Protein AF-A0A920IRR3-F1 (afdb_monomer)

Nearest PDB structures (foldseek):
  3aei-assembly1_A  TM=2.776E-01  e=8.041E+00  Thermococcus sp. JCM 11816

pLDDT: mean 88.4, std 10.49, range [48.12, 97.75]

Solvent-accessible surface area (backbone atoms only — not comparable to full-atom values): 5027 Å² total; per-residue (Å²): 143,61,72,65,62,56,51,52,54,50,52,54,50,50,54,52,54,50,50,53,52,30,36,46,39,27,60,45,48,54,58,48,42,36,68,76,63,76,47,74,96,71,90,73,78,77,65,50,74,48,80,57,93,97,36,84,50,70,48,53,85,35,44,71,58,90,84,65,65,60,94,83,77,59,83,62,49,96,88,76

Mean predicted aligned error: 6.33 Å

Secondary structure (DSSP, 8-state):
--HHHHHHHHHHHHHHHHHHHHHHIIIIIHHHHHHHHS----PPPPPEEEEETTEEEEE-SSTTSPP---SSSPPP-TT-

Radius of gyration: 17.59 Å; Cα contacts (8 Å, |Δi|>4): 57; chains: 1; bounding box: 53×24×38 Å

Structure (mmCIF, N/CA/C/O backbone):
data_AF-A0A920IRR3-F1
#
_entry.id   AF-A0A920IRR3-F1
#
loop_
_atom_site.group_PDB
_atom_site.id
_atom_site.type_symbol
_atom_site.label_atom_id
_atom_site.label_alt_id
_atom_site.label_comp_id
_atom_site.label_asym_id
_atom_site.label_entity_id
_atom_site.label_seq_id
_atom_site.pdbx_PDB_ins_code
_atom_site.Cartn_x
_atom_site.Cartn_y
_atom_site.Cartn_z
_atom_site.occupancy
_atom_site.B_iso_or_equiv
_atom_site.auth_seq_id
_atom_site.auth_comp_id
_atom_site.auth_asym_id
_atom_site.auth_atom_id
_atom_site.pdbx_PDB_model_num
ATOM 1 N N . MET A 1 1 ? -35.317 1.080 17.062 1.00 48.12 1 MET A N 1
ATOM 2 C CA . MET A 1 1 ? -35.046 1.687 15.744 1.00 48.12 1 MET A CA 1
ATOM 3 C C . MET A 1 1 ? -33.535 1.867 15.647 1.00 48.12 1 MET A C 1
ATOM 5 O O . MET A 1 1 ? -33.086 2.981 15.497 1.00 48.12 1 MET A O 1
ATOM 9 N N . ASP A 1 2 ? -32.747 0.789 15.811 1.00 57.22 2 ASP A N 1
ATOM 10 C C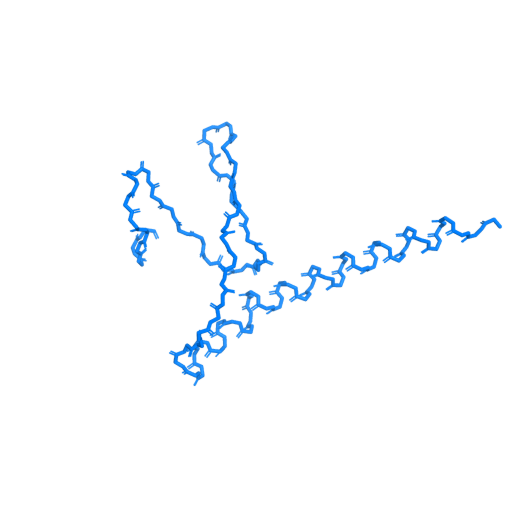A . ASP A 1 2 ? -31.341 0.927 16.265 1.00 57.22 2 ASP A CA 1
ATOM 11 C C . ASP A 1 2 ? -30.360 -0.094 15.649 1.00 57.22 2 ASP A C 1
ATOM 13 O O . ASP A 1 2 ? -29.159 -0.006 15.861 1.00 57.22 2 ASP A O 1
ATOM 17 N N . SER A 1 3 ? -30.822 -1.066 14.852 1.00 61.75 3 SER A N 1
ATOM 18 C CA . SER A 1 3 ? -29.953 -2.148 14.350 1.00 61.75 3 SER A CA 1
ATOM 19 C C . SER A 1 3 ? -29.120 -1.775 13.118 1.00 61.75 3 SER A C 1
ATOM 21 O O . SER A 1 3 ? -28.057 -2.353 12.895 1.00 61.75 3 SER A O 1
ATOM 23 N N . VAL A 1 4 ? -29.600 -0.830 12.304 1.00 63.69 4 VAL A N 1
ATOM 24 C CA . VAL A 1 4 ? -28.931 -0.401 11.062 1.00 63.69 4 VAL A CA 1
ATOM 25 C C . VAL A 1 4 ? -27.866 0.666 11.341 1.00 63.69 4 VAL A C 1
ATOM 27 O O . VAL A 1 4 ? -26.795 0.616 10.747 1.00 63.69 4 VAL A O 1
ATOM 30 N N . GLN A 1 5 ? -28.124 1.582 12.281 1.00 71.19 5 GLN A N 1
ATOM 31 C CA . GLN A 1 5 ? -27.183 2.638 12.676 1.00 71.19 5 GLN A CA 1
ATOM 32 C C . GLN A 1 5 ? -25.913 2.044 13.308 1.00 71.19 5 GLN A C 1
ATOM 34 O O . GLN A 1 5 ? -24.804 2.326 12.863 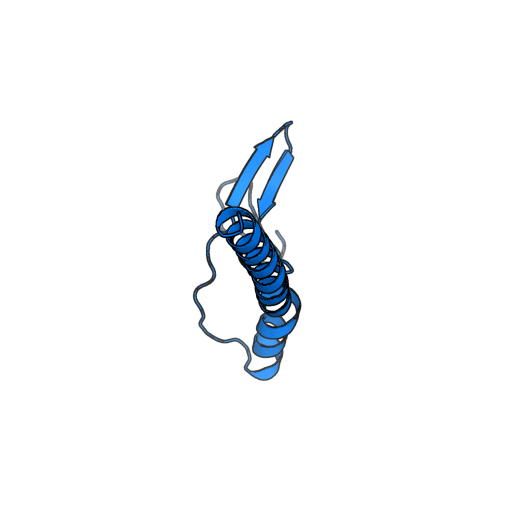1.00 71.19 5 GLN A O 1
ATOM 39 N N . ASP A 1 6 ? -26.095 1.132 14.264 1.00 76.12 6 ASP A N 1
ATOM 40 C CA . ASP A 1 6 ? -25.022 0.409 14.953 1.00 76.12 6 ASP A CA 1
ATOM 41 C C . ASP A 1 6 ? -24.164 -0.416 13.967 1.00 76.12 6 ASP A C 1
ATOM 43 O O . ASP A 1 6 ? -22.936 -0.463 14.060 1.00 76.12 6 ASP A O 1
ATOM 47 N N . LYS A 1 7 ? -24.797 -1.018 12.949 1.00 80.88 7 LYS A N 1
ATOM 48 C CA . LYS A 1 7 ? -24.082 -1.752 11.897 1.00 80.88 7 LYS A CA 1
ATOM 49 C C . LYS A 1 7 ? -23.165 -0.837 11.076 1.00 80.88 7 LYS A C 1
ATOM 51 O O . LYS A 1 7 ? -22.013 -1.198 10.850 1.00 80.88 7 LYS A O 1
ATOM 56 N N . ASN A 1 8 ? -23.651 0.334 10.668 1.00 88.31 8 ASN A N 1
ATOM 57 C CA . ASN A 1 8 ? -22.868 1.279 9.870 1.00 88.31 8 ASN A CA 1
ATOM 58 C C . ASN A 1 8 ? -21.679 1.842 10.666 1.00 88.31 8 ASN A C 1
ATOM 60 O O . ASN A 1 8 ? -20.572 1.938 10.144 1.00 88.31 8 ASN A O 1
ATOM 64 N N . GLU A 1 9 ? -21.882 2.174 11.944 1.00 91.12 9 GLU A N 1
ATOM 65 C CA . GLU A 1 9 ? -20.809 2.658 12.824 1.00 91.12 9 GLU A CA 1
ATOM 66 C C . GLU A 1 9 ? -19.725 1.596 13.050 1.00 91.12 9 GLU A C 1
ATOM 68 O O . GLU A 1 9 ? -18.529 1.911 13.028 1.00 91.12 9 GLU A O 1
ATOM 73 N N . ARG A 1 10 ? -20.119 0.323 13.192 1.00 90.06 10 ARG A N 1
ATOM 74 C CA . ARG A 1 10 ? -19.174 -0.801 13.241 1.00 90.06 10 ARG A CA 1
ATOM 75 C C . ARG A 1 10 ? -18.355 -0.928 11.963 1.00 90.06 10 ARG A C 1
ATOM 77 O O . ARG A 1 10 ? -17.140 -1.071 12.059 1.00 90.06 10 ARG A O 1
ATOM 84 N N . GLU A 1 11 ? -18.985 -0.867 10.792 1.00 94.19 11 GLU A N 1
ATOM 85 C CA . GLU A 1 11 ? -18.285 -0.962 9.502 1.00 94.19 11 GLU A CA 1
ATOM 86 C C . GLU A 1 11 ? -17.273 0.182 9.327 1.00 94.19 11 GLU A C 1
ATOM 88 O O . GLU A 1 11 ? -16.104 -0.076 9.042 1.00 94.19 11 GLU A O 1
ATOM 93 N N . ILE A 1 12 ? -17.670 1.424 9.628 1.00 94.88 12 ILE A N 1
ATOM 94 C CA . ILE A 1 12 ? -16.776 2.595 9.582 1.00 94.88 12 ILE A CA 1
ATOM 95 C C . ILE A 1 12 ? -15.582 2.422 10.531 1.00 94.88 12 ILE A C 1
ATOM 97 O O . ILE A 1 12 ? -14.438 2.697 10.161 1.00 94.88 12 ILE A O 1
ATOM 101 N N . THR A 1 13 ? -15.834 1.961 11.758 1.00 95.69 13 THR A N 1
ATOM 102 C CA . THR A 1 13 ? -14.780 1.763 12.763 1.00 95.69 13 THR A CA 1
ATOM 103 C C . THR A 1 13 ? -13.807 0.668 12.332 1.00 95.69 13 THR A C 1
ATOM 105 O O . THR A 1 13 ? -12.593 0.845 12.439 1.00 95.69 13 THR A O 1
ATOM 108 N N . LEU A 1 14 ? -14.319 -0.446 11.802 1.00 96.31 14 LEU A N 1
ATOM 109 C CA . LEU A 1 14 ? -13.497 -1.544 11.297 1.00 96.31 14 LEU A CA 1
ATOM 110 C C . LEU A 1 14 ? -12.609 -1.091 10.140 1.00 96.31 14 LEU A C 1
ATOM 112 O O . LEU A 1 14 ? -11.409 -1.359 10.160 1.00 96.31 14 LEU A O 1
ATOM 116 N N . ASP A 1 15 ? -13.161 -0.362 9.174 1.00 96.50 15 ASP A N 1
ATOM 117 C CA . ASP A 1 15 ? -12.397 0.145 8.034 1.00 96.50 15 ASP A CA 1
ATOM 118 C C . ASP A 1 15 ? -11.301 1.125 8.462 1.00 96.50 15 ASP A C 1
ATOM 120 O O . ASP A 1 15 ? -10.186 1.107 7.924 1.00 96.50 15 ASP A O 1
ATOM 124 N N . TYR A 1 16 ? -11.592 1.977 9.445 1.0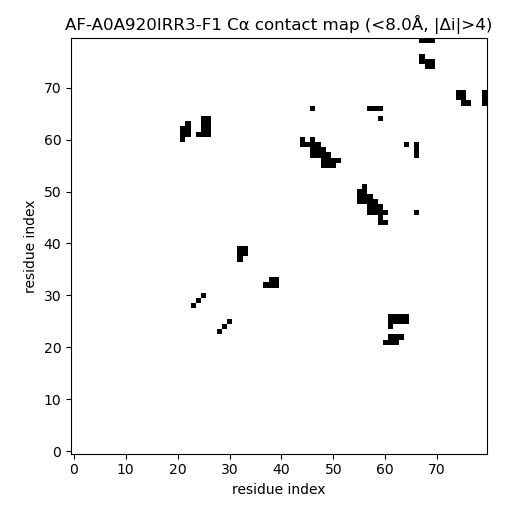0 96.94 16 TYR A N 1
ATOM 125 C CA . TYR A 1 16 ? -10.634 2.933 9.987 1.00 96.94 16 TYR A CA 1
ATOM 126 C C . TYR A 1 16 ? -9.477 2.239 10.717 1.00 96.94 16 TYR A C 1
ATOM 128 O O . TYR A 1 16 ? -8.304 2.502 10.424 1.00 96.94 16 TYR A O 1
ATOM 136 N N . GLU A 1 17 ? -9.783 1.306 11.616 1.00 97.75 17 GLU A N 1
ATOM 137 C CA . GLU A 1 17 ? -8.766 0.564 12.364 1.00 97.75 17 GLU A CA 1
ATOM 138 C C . GLU A 1 17 ? -7.966 -0.379 11.452 1.00 97.75 17 GLU A C 1
ATOM 140 O O . GLU A 1 17 ? -6.739 -0.467 11.556 1.00 97.75 17 GLU A O 1
ATOM 145 N N . TRP A 1 18 ? -8.615 -0.995 10.461 1.00 96.50 18 TRP A N 1
ATOM 146 C CA . TRP A 1 18 ? -7.936 -1.794 9.444 1.00 96.50 18 TRP A CA 1
ATOM 147 C C . TRP A 1 18 ? -6.987 -0.959 8.578 1.00 96.50 18 TRP A C 1
ATOM 149 O O . T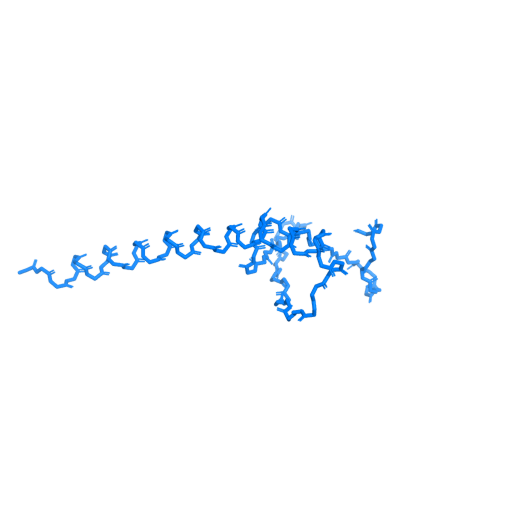RP A 1 18 ? -5.883 -1.399 8.239 1.00 96.50 18 TRP A O 1
ATOM 159 N N . ASN A 1 19 ? -7.365 0.277 8.239 1.00 96.06 19 ASN A N 1
ATOM 160 C CA . ASN A 1 19 ? -6.469 1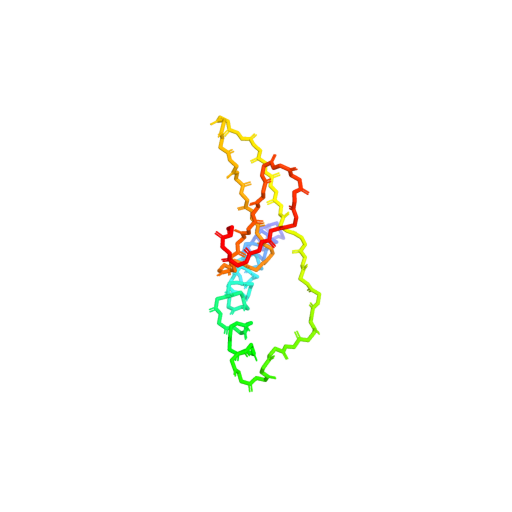.200 7.547 1.00 96.06 19 ASN A CA 1
ATOM 161 C C . ASN A 1 19 ? -5.238 1.546 8.387 1.00 96.06 19 ASN A C 1
ATOM 163 O O . ASN A 1 19 ? -4.120 1.477 7.867 1.00 96.06 19 ASN A O 1
ATOM 167 N N . LYS A 1 20 ? -5.404 1.868 9.674 1.00 97.06 20 LYS A N 1
ATOM 168 C CA . LYS A 1 20 ? -4.267 2.120 10.575 1.00 97.06 20 LYS A CA 1
ATOM 169 C C . LYS A 1 20 ? -3.339 0.917 10.675 1.00 97.06 20 LYS A C 1
ATOM 171 O O . LYS A 1 20 ? -2.118 1.073 10.588 1.00 97.06 20 LYS A O 1
ATOM 176 N N . PHE A 1 21 ? -3.912 -0.272 10.835 1.00 96.56 21 PHE A N 1
ATOM 177 C CA . PHE A 1 21 ? -3.161 -1.515 10.950 1.00 96.56 21 PHE A CA 1
ATOM 178 C C . PHE A 1 21 ? -2.293 -1.760 9.710 1.00 96.56 21 PHE A C 1
ATOM 180 O O . PHE A 1 21 ? -1.072 -1.887 9.822 1.00 96.56 21 PHE A O 1
ATOM 187 N N . ARG A 1 22 ? -2.889 -1.719 8.511 1.00 95.56 22 ARG A N 1
ATOM 188 C CA . ARG A 1 22 ? -2.156 -1.931 7.251 1.00 95.56 22 ARG A CA 1
ATOM 189 C C . ARG A 1 22 ? -1.072 -0.880 7.003 1.00 95.56 22 ARG A C 1
ATOM 191 O O . ARG A 1 22 ? 0.019 -1.235 6.562 1.00 95.56 22 ARG A O 1
ATOM 198 N N . ASN A 1 23 ? -1.336 0.390 7.327 1.00 96.06 23 ASN A N 1
ATOM 199 C CA . ASN A 1 23 ? -0.330 1.457 7.240 1.00 96.06 23 ASN A CA 1
ATOM 200 C C . ASN A 1 23 ? 0.836 1.223 8.208 1.00 96.06 23 ASN A C 1
ATOM 202 O O . ASN A 1 23 ? 1.990 1.422 7.840 1.00 96.06 23 ASN A O 1
ATOM 206 N N . THR A 1 24 ? 0.552 0.768 9.430 1.00 96.94 24 THR A N 1
ATOM 207 C CA . THR A 1 24 ? 1.591 0.467 10.426 1.00 96.94 24 THR A CA 1
ATOM 208 C C . THR A 1 24 ? 2.503 -0.658 9.944 1.00 96.94 24 THR A C 1
ATOM 210 O O . THR A 1 24 ? 3.725 -0.557 10.074 1.00 96.94 24 THR A O 1
ATOM 213 N N . ILE A 1 25 ? 1.930 -1.698 9.330 1.00 94.25 25 ILE A N 1
ATOM 214 C CA . ILE A 1 25 ? 2.714 -2.793 8.755 1.00 94.25 25 ILE A CA 1
ATOM 215 C C . ILE A 1 25 ? 3.632 -2.286 7.640 1.00 94.25 25 ILE A C 1
ATOM 217 O O . ILE A 1 25 ? 4.845 -2.487 7.715 1.00 94.25 25 ILE A O 1
ATOM 221 N N . GLY A 1 26 ? 3.069 -1.607 6.636 1.00 93.56 26 GLY A N 1
ATOM 222 C CA . GLY A 1 26 ? 3.818 -1.181 5.451 1.00 93.56 26 GLY A CA 1
ATOM 223 C C . GLY A 1 26 ? 4.874 -0.115 5.735 1.00 93.56 26 GLY A C 1
ATOM 224 O O . GLY A 1 26 ? 5.976 -0.189 5.202 1.00 93.56 26 GLY A O 1
ATOM 225 N N . GLN A 1 27 ? 4.577 0.851 6.608 1.00 94.94 27 GLN A N 1
ATOM 226 C CA . GLN A 1 27 ? 5.477 1.979 6.868 1.00 94.94 27 GLN A CA 1
ATOM 227 C C . GLN A 1 27 ? 6.512 1.712 7.965 1.00 94.94 27 GLN A C 1
ATOM 229 O O . GLN A 1 27 ? 7.532 2.398 8.003 1.00 94.94 27 GLN A O 1
ATOM 234 N N . ARG A 1 28 ? 6.253 0.783 8.898 1.00 94.88 28 ARG A N 1
ATOM 235 C CA . ARG A 1 28 ? 7.113 0.590 10.082 1.00 94.88 28 ARG A CA 1
ATOM 236 C C . ARG A 1 28 ? 7.571 -0.843 10.277 1.00 94.88 28 ARG A C 1
ATOM 238 O O . ARG A 1 28 ? 8.768 -1.066 10.411 1.00 94.88 28 ARG A O 1
ATOM 245 N N . VAL A 1 29 ? 6.645 -1.801 10.311 1.00 93.31 29 VAL A N 1
ATOM 246 C CA . VAL A 1 29 ? 6.974 -3.181 10.709 1.00 93.31 29 VAL A CA 1
ATOM 247 C C . VAL A 1 29 ? 7.836 -3.873 9.658 1.00 93.31 29 VAL A C 1
ATOM 249 O O . VAL A 1 29 ? 8.886 -4.401 10.006 1.00 93.31 29 VAL A O 1
ATOM 252 N N . LEU A 1 30 ? 7.444 -3.839 8.380 1.00 91.31 30 LEU A N 1
ATOM 253 C CA . LEU A 1 30 ? 8.216 -4.499 7.321 1.00 91.31 30 LEU A CA 1
ATOM 254 C C . LEU A 1 30 ? 9.620 -3.883 7.148 1.00 91.31 30 LEU A C 1
ATOM 256 O O . LEU A 1 30 ? 10.584 -4.647 7.167 1.00 91.31 30 LEU A O 1
ATOM 260 N N . PRO A 1 31 ? 9.792 -2.542 7.091 1.00 90.50 31 PRO A N 1
ATOM 261 C CA . PRO A 1 31 ? 11.128 -1.938 7.058 1.00 90.50 31 PRO A CA 1
ATOM 262 C C . PRO A 1 31 ? 11.979 -2.250 8.297 1.00 90.50 31 PRO A C 1
ATOM 264 O O . PRO A 1 31 ? 13.188 -2.441 8.189 1.00 90.50 31 PRO A O 1
ATOM 267 N N . MET A 1 32 ? 11.362 -2.309 9.483 1.00 91.88 32 MET A N 1
ATOM 268 C CA . MET A 1 32 ? 12.055 -2.679 10.719 1.00 91.88 32 MET A CA 1
ATOM 269 C C . MET A 1 32 ? 12.547 -4.128 10.667 1.00 91.88 32 MET A C 1
ATOM 271 O O . MET A 1 32 ? 13.696 -4.389 11.009 1.00 91.88 32 MET A O 1
ATOM 275 N N . ILE A 1 33 ? 11.692 -5.060 10.243 1.00 90.56 33 ILE A N 1
ATOM 276 C CA . ILE A 1 33 ? 12.039 -6.478 10.109 1.00 90.56 33 ILE A CA 1
ATOM 277 C C . ILE A 1 33 ? 13.195 -6.660 9.127 1.00 90.56 33 ILE A C 1
ATOM 279 O O . ILE A 1 33 ? 14.138 -7.386 9.432 1.00 90.56 33 ILE A O 1
ATOM 283 N N . GLU A 1 34 ? 13.129 -5.983 7.980 1.00 87.94 34 GLU A N 1
ATOM 284 C CA . GLU A 1 34 ? 14.189 -6.004 6.972 1.00 87.94 34 GLU A CA 1
ATOM 285 C C . GLU A 1 34 ? 15.535 -5.585 7.579 1.00 87.94 34 GLU A C 1
ATOM 287 O O . GLU A 1 34 ? 16.545 -6.258 7.390 1.00 87.94 34 GLU A O 1
ATOM 292 N N . ASN A 1 35 ? 15.532 -4.518 8.384 1.00 88.88 35 ASN A N 1
ATOM 293 C CA . ASN A 1 35 ? 16.727 -3.990 9.039 1.00 88.88 35 ASN A CA 1
ATOM 294 C C . ASN A 1 35 ? 17.269 -4.923 10.141 1.00 88.88 35 ASN A C 1
ATOM 296 O O . ASN A 1 35 ? 18.464 -5.198 10.183 1.00 88.88 35 ASN A O 1
ATOM 300 N N . ILE A 1 36 ? 16.401 -5.434 11.022 1.00 90.19 36 ILE A N 1
ATOM 301 C CA . ILE A 1 36 ? 16.819 -6.212 12.202 1.00 90.19 36 ILE A CA 1
ATOM 302 C C . ILE A 1 36 ? 17.214 -7.646 11.839 1.00 90.19 36 ILE A C 1
ATOM 304 O O . ILE A 1 36 ? 18.189 -8.169 12.375 1.00 90.19 36 ILE A O 1
ATOM 308 N N . TYR A 1 37 ? 16.448 -8.296 10.963 1.00 84.75 37 TYR A N 1
ATOM 309 C CA . TYR A 1 37 ? 16.603 -9.723 10.672 1.00 84.75 37 TYR A CA 1
ATOM 310 C C . TYR A 1 37 ? 17.322 -9.995 9.344 1.00 84.75 37 TYR A C 1
ATOM 312 O O . TYR A 1 37 ? 17.521 -11.156 8.997 1.00 84.75 37 TYR A O 1
ATOM 320 N N . GLY A 1 38 ? 17.736 -8.950 8.612 1.00 81.19 38 GLY A N 1
ATOM 321 C CA . GLY A 1 38 ? 18.324 -9.086 7.273 1.00 81.19 38 GLY A CA 1
ATOM 322 C C . GLY A 1 38 ? 17.309 -9.546 6.223 1.00 81.19 38 GLY A C 1
ATOM 323 O O . GLY A 1 38 ? 17.692 -10.134 5.213 1.00 81.19 38 GLY A O 1
ATOM 324 N N . GLY A 1 39 ? 16.025 -9.307 6.501 1.00 73.00 39 GLY A N 1
ATOM 325 C CA . GLY A 1 39 ? 14.889 -9.780 5.723 1.00 73.00 39 GLY A CA 1
ATOM 326 C C . GLY A 1 39 ? 14.209 -11.010 6.320 1.00 73.00 39 GLY A C 1
ATOM 327 O O . GLY A 1 39 ? 14.828 -11.898 6.901 1.00 73.00 39 GLY A O 1
ATOM 328 N N . LEU A 1 40 ? 12.888 -11.062 6.166 1.00 79.44 40 LEU A N 1
ATOM 329 C CA . LEU A 1 40 ? 12.092 -12.267 6.386 1.00 79.44 40 LEU A CA 1
ATOM 330 C C . LEU A 1 40 ? 11.500 -12.701 5.049 1.00 79.44 40 LEU A C 1
ATOM 332 O O . LEU A 1 40 ? 11.111 -11.872 4.233 1.00 79.44 40 LEU A O 1
ATOM 336 N N . SER A 1 41 ? 11.388 -14.011 4.838 1.00 83.06 41 SER A N 1
ATOM 337 C CA . SER A 1 41 ? 10.592 -14.530 3.727 1.00 83.06 41 SER A CA 1
ATOM 338 C C . SER A 1 41 ? 9.113 -14.404 4.085 1.00 83.06 41 SER A C 1
ATOM 340 O O . SER A 1 41 ? 8.605 -15.162 4.909 1.00 83.06 41 SER A O 1
ATOM 342 N N . TYR A 1 42 ? 8.432 -13.434 3.485 1.00 84.19 42 TYR A N 1
ATOM 343 C CA . TYR A 1 42 ? 6.986 -13.264 3.583 1.00 84.19 42 TYR A CA 1
ATOM 344 C C . TYR A 1 42 ? 6.390 -13.070 2.192 1.00 84.19 42 TYR A C 1
ATOM 346 O O . TYR A 1 42 ? 7.036 -12.530 1.294 1.00 84.19 42 TYR A O 1
ATOM 354 N N . ASP A 1 43 ? 5.153 -13.528 2.016 1.00 86.69 43 ASP A N 1
ATOM 355 C CA . ASP A 1 43 ? 4.421 -13.308 0.776 1.00 86.69 43 ASP A CA 1
ATOM 356 C C . ASP A 1 43 ? 3.880 -11.876 0.755 1.00 86.69 43 ASP A C 1
ATOM 358 O O . ASP A 1 43 ? 3.144 -11.458 1.656 1.00 86.69 43 ASP A O 1
ATOM 362 N N . LEU A 1 44 ? 4.280 -11.112 -0.260 1.00 87.94 44 LEU A N 1
ATOM 363 C CA . LEU A 1 44 ? 3.794 -9.760 -0.473 1.00 87.94 44 LEU A CA 1
ATOM 364 C C . LEU A 1 44 ? 2.774 -9.785 -1.617 1.00 87.94 44 LEU A C 1
ATOM 366 O O . LEU A 1 44 ? 3.125 -10.167 -2.738 1.00 87.94 44 LEU A O 1
ATOM 370 N N . PRO A 1 45 ? 1.523 -9.350 -1.382 1.00 89.56 45 PRO A N 1
ATOM 371 C CA . PRO A 1 45 ? 0.523 -9.330 -2.432 1.00 89.56 45 PRO A CA 1
ATOM 372 C C . PRO A 1 45 ? 0.972 -8.406 -3.563 1.00 89.56 45 PRO A C 1
ATOM 374 O O . PRO A 1 45 ? 1.532 -7.330 -3.335 1.00 89.56 45 PRO A O 1
ATOM 377 N N . LYS A 1 46 ? 0.690 -8.828 -4.796 1.00 90.38 46 LYS A N 1
ATOM 378 C CA . LYS A 1 46 ? 0.985 -8.029 -5.986 1.00 90.38 46 LYS A CA 1
ATOM 379 C C . LYS A 1 46 ? 0.275 -6.670 -5.894 1.00 90.38 46 LYS A C 1
ATOM 381 O O . LYS A 1 46 ? -0.879 -6.628 -5.457 1.00 90.38 46 LYS A O 1
ATOM 386 N N . PRO A 1 47 ? 0.926 -5.572 -6.317 1.00 93.75 47 PRO A N 1
ATOM 387 C CA . PRO A 1 47 ? 0.275 -4.273 -6.364 1.00 93.75 47 PRO A CA 1
ATOM 388 C C . PRO A 1 47 ? -0.892 -4.294 -7.358 1.00 93.75 47 PRO A C 1
ATOM 390 O O . PRO A 1 47 ? -0.815 -4.926 -8.415 1.00 93.75 47 PRO A O 1
ATOM 393 N N . GLY A 1 48 ? -1.968 -3.590 -7.018 1.00 94.25 48 GLY A N 1
ATOM 394 C CA . GLY A 1 48 ? -3.033 -3.276 -7.962 1.00 94.25 48 GLY A CA 1
ATOM 395 C C . GLY A 1 48 ? -2.641 -2.065 -8.801 1.00 94.25 48 GLY A C 1
ATOM 396 O O . GLY A 1 48 ? -1.875 -1.212 -8.351 1.00 94.25 48 GLY A O 1
ATOM 397 N N . GLY A 1 49 ? -3.165 -1.973 -10.022 1.00 94.62 49 GLY A N 1
ATOM 398 C CA . GLY A 1 49 ? -2.868 -0.862 -10.918 1.00 94.62 49 GLY A CA 1
ATOM 399 C C . GLY A 1 49 ? -3.979 -0.620 -11.931 1.00 94.62 49 GLY A C 1
ATOM 400 O O . GLY A 1 49 ? -4.517 -1.573 -12.489 1.00 94.62 49 GLY A O 1
ATOM 401 N N . ILE A 1 50 ? -4.308 0.648 -12.177 1.00 96.31 50 ILE A N 1
ATOM 402 C CA . ILE A 1 50 ? -5.181 1.077 -13.277 1.00 96.31 50 ILE A CA 1
ATOM 403 C C . ILE A 1 50 ? -4.520 2.221 -14.047 1.00 96.31 50 ILE A C 1
ATOM 405 O O . ILE A 1 50 ? -3.883 3.088 -13.450 1.00 96.31 50 ILE A O 1
ATOM 409 N N . ILE A 1 51 ? -4.688 2.247 -15.369 1.00 96.12 51 ILE A N 1
ATOM 410 C CA . ILE A 1 51 ? -4.274 3.383 -16.200 1.00 96.12 51 ILE A CA 1
ATOM 411 C C . ILE A 1 51 ? -5.483 4.297 -16.388 1.00 96.12 51 ILE A C 1
ATOM 413 O O . ILE A 1 51 ? -6.546 3.851 -16.819 1.00 96.12 51 ILE A O 1
ATOM 417 N N . LYS A 1 52 ? -5.323 5.579 -16.065 1.00 97.44 52 LYS A N 1
ATOM 418 C CA . LYS A 1 52 ? -6.336 6.613 -16.292 1.00 97.44 52 LYS A CA 1
ATOM 419 C C . LYS A 1 52 ? -5.639 7.888 -16.743 1.00 97.44 52 LYS A C 1
ATOM 421 O O . LYS A 1 52 ? -4.719 8.336 -16.069 1.00 97.44 52 LYS A O 1
ATOM 426 N N . ASN A 1 53 ? -6.099 8.482 -17.845 1.00 96.06 53 ASN A N 1
ATOM 427 C CA . ASN A 1 53 ? -5.544 9.728 -18.392 1.00 96.06 53 ASN A CA 1
ATOM 428 C C . ASN A 1 53 ? -4.009 9.662 -18.550 1.00 96.06 53 ASN A C 1
ATOM 430 O O . ASN A 1 53 ? -3.290 10.477 -17.975 1.00 96.06 53 ASN A O 1
ATOM 434 N N . ASP A 1 54 ? -3.514 8.626 -19.235 1.00 94.81 54 ASP A N 1
ATOM 435 C CA . ASP A 1 54 ? -2.080 8.374 -19.471 1.00 94.81 54 ASP A CA 1
ATOM 436 C C . ASP A 1 54 ? -1.208 8.274 -18.207 1.00 94.81 54 ASP A C 1
ATOM 438 O O . ASP A 1 54 ? 0.015 8.374 -18.267 1.00 94.81 54 ASP A O 1
ATOM 442 N N . SER A 1 55 ? -1.828 8.042 -17.046 1.00 94.75 55 SER A N 1
ATOM 443 C CA . SER A 1 55 ? -1.146 7.914 -15.759 1.00 94.75 55 SER A CA 1
ATOM 444 C C . SER A 1 55 ? -1.461 6.571 -15.103 1.00 94.75 55 SER A C 1
ATOM 446 O O . SER A 1 55 ? -2.618 6.141 -15.060 1.00 94.75 55 SER A O 1
ATOM 448 N N . LEU A 1 56 ? -0.428 5.911 -14.571 1.00 94.12 56 LEU A N 1
ATOM 449 C CA . LEU A 1 56 ? -0.564 4.686 -13.784 1.00 94.12 56 LEU A CA 1
ATOM 450 C C . LEU A 1 56 ? -0.907 5.035 -12.331 1.00 94.12 56 LEU A C 1
ATOM 452 O O . LEU A 1 56 ? -0.106 5.636 -11.618 1.00 94.12 56 LEU A O 1
ATOM 456 N N . TYR A 1 57 ? -2.079 4.602 -11.879 1.00 95.19 57 TYR A N 1
ATOM 457 C CA . TYR A 1 57 ? -2.486 4.638 -10.479 1.00 95.19 57 TYR A CA 1
ATOM 458 C C . TYR A 1 57 ? -2.258 3.259 -9.880 1.00 95.19 57 TYR A C 1
ATOM 460 O O . TYR A 1 57 ? -2.958 2.316 -10.247 1.00 95.19 57 TYR A O 1
ATOM 468 N N . ALA A 1 58 ? -1.298 3.142 -8.966 1.00 94.44 58 ALA A N 1
ATOM 469 C CA . ALA A 1 58 ? -0.965 1.886 -8.306 1.00 94.44 58 ALA A CA 1
ATOM 470 C C . ALA A 1 58 ? -1.280 1.932 -6.807 1.00 94.44 58 ALA A C 1
ATOM 472 O O . ALA A 1 58 ? -1.157 2.975 -6.163 1.00 94.44 58 ALA A O 1
ATOM 473 N N . ASN A 1 59 ? -1.668 0.789 -6.245 1.00 94.06 59 ASN A N 1
ATOM 474 C CA . ASN A 1 59 ? -1.860 0.618 -4.811 1.00 94.06 59 ASN A CA 1
ATOM 475 C C . ASN A 1 59 ? -1.243 -0.695 -4.315 1.00 94.06 59 ASN A C 1
ATOM 477 O O . ASN A 1 59 ? -0.904 -1.592 -5.083 1.00 94.06 59 ASN A O 1
ATOM 481 N N . SER A 1 60 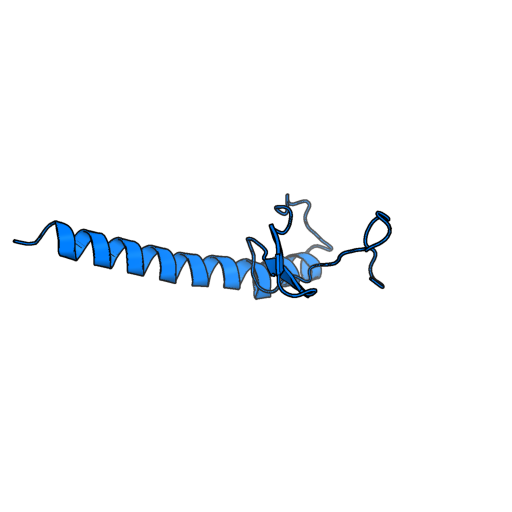? -1.089 -0.794 -2.999 1.00 93.19 60 SER A N 1
ATOM 482 C CA . SER A 1 60 ? -0.625 -1.998 -2.315 1.00 93.19 60 SER A CA 1
ATOM 483 C C . SER A 1 60 ? -1.525 -2.275 -1.119 1.00 93.19 60 SER A C 1
ATOM 485 O O . SER A 1 60 ? -2.088 -1.350 -0.529 1.00 93.19 60 SER A O 1
ATOM 487 N N . ALA A 1 61 ? -1.629 -3.547 -0.730 1.00 92.44 61 ALA A N 1
ATOM 488 C CA . ALA A 1 61 ? -2.295 -3.934 0.510 1.00 92.44 61 ALA A CA 1
ATOM 489 C C . ALA A 1 61 ? -1.601 -3.345 1.752 1.00 92.44 61 ALA A C 1
ATOM 491 O O . ALA A 1 61 ? -2.242 -3.191 2.788 1.00 92.44 61 ALA A O 1
ATOM 492 N N . PHE A 1 62 ? -0.320 -2.982 1.642 1.00 93.81 62 PHE A N 1
ATOM 493 C CA . PHE A 1 62 ? 0.461 -2.353 2.703 1.00 93.81 62 PHE A CA 1
ATOM 494 C C . PHE A 1 62 ? 0.968 -0.986 2.226 1.00 93.81 62 PHE A C 1
ATOM 496 O O . PHE A 1 62 ? 2.018 -0.901 1.580 1.00 93.81 62 PHE A O 1
ATOM 503 N N . PRO A 1 63 ? 0.219 0.098 2.498 1.00 93.12 63 PRO A N 1
ATOM 504 C CA . PRO A 1 63 ? 0.648 1.444 2.146 1.00 93.12 63 PRO A CA 1
ATOM 505 C C . PRO A 1 63 ? 1.990 1.794 2.796 1.00 93.12 63 PRO A C 1
ATOM 507 O O . PRO A 1 63 ? 2.240 1.429 3.944 1.00 93.12 63 PRO A O 1
ATOM 510 N N . GLY A 1 64 ? 2.838 2.522 2.067 1.00 89.75 64 GLY A N 1
ATOM 511 C CA . GLY A 1 64 ? 4.192 2.888 2.504 1.00 89.75 64 GLY A CA 1
ATOM 512 C C . GLY A 1 64 ? 5.313 2.094 1.839 1.00 89.75 64 GLY A C 1
ATOM 513 O O . GLY A 1 64 ? 6.461 2.526 1.875 1.00 89.75 64 GLY A O 1
ATOM 514 N N . LEU A 1 65 ? 4.991 0.973 1.190 1.00 89.81 65 LEU A N 1
ATOM 515 C CA . LEU A 1 65 ? 5.959 0.218 0.399 1.00 89.81 65 LEU A CA 1
ATOM 516 C C . LEU A 1 65 ? 6.189 0.866 -0.971 1.00 89.81 65 LEU A C 1
ATOM 518 O O . LEU A 1 65 ? 5.266 1.407 -1.583 1.00 89.81 65 LEU A O 1
ATOM 522 N N . SER A 1 66 ? 7.423 0.771 -1.469 1.00 89.56 66 SER A N 1
ATOM 523 C CA . SER A 1 66 ? 7.768 1.230 -2.818 1.00 89.56 66 SER A CA 1
ATOM 524 C C . SER A 1 66 ? 7.236 0.258 -3.869 1.00 89.56 66 SER A C 1
ATOM 526 O O . SER A 1 66 ? 7.535 -0.934 -3.823 1.00 89.56 66 SER A O 1
ATOM 528 N N . ILE A 1 67 ? 6.473 0.774 -4.832 1.00 91.56 67 ILE A N 1
ATOM 529 C CA . ILE A 1 67 ? 5.998 0.020 -5.997 1.00 91.56 67 ILE A CA 1
ATOM 530 C C . ILE A 1 67 ? 6.916 0.345 -7.174 1.00 91.56 67 ILE A C 1
ATOM 532 O O . ILE A 1 67 ? 7.180 1.514 -7.447 1.00 91.56 67 ILE A O 1
A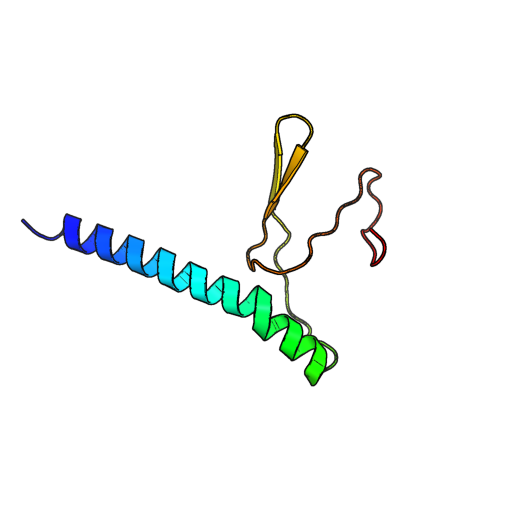TOM 536 N N . LYS A 1 68 ? 7.383 -0.689 -7.872 1.00 90.94 68 LYS A N 1
ATOM 537 C CA . LYS A 1 68 ? 8.250 -0.575 -9.049 1.00 90.94 68 LYS A CA 1
ATOM 538 C C . LYS A 1 68 ? 7.553 -1.201 -10.250 1.00 90.94 68 LYS A C 1
ATOM 540 O O . LYS A 1 68 ? 6.880 -2.221 -10.101 1.00 90.94 68 LYS A O 1
ATOM 545 N N . TYR A 1 69 ? 7.723 -0.607 -11.425 1.00 90.50 69 TYR A N 1
ATOM 546 C CA . TYR A 1 69 ? 7.133 -1.089 -12.671 1.00 90.50 69 TYR A CA 1
ATOM 547 C C . TYR A 1 69 ? 8.093 -0.870 -13.840 1.00 90.50 69 TYR A C 1
ATOM 549 O O . TYR A 1 69 ? 9.037 -0.089 -13.753 1.00 90.50 69 TYR A O 1
ATOM 557 N N . THR A 1 70 ? 7.843 -1.574 -14.935 1.00 92.38 70 THR A N 1
ATOM 558 C CA . THR A 1 70 ? 8.573 -1.445 -16.195 1.00 92.38 70 THR A CA 1
ATOM 559 C C . THR A 1 70 ? 7.559 -1.326 -17.327 1.00 92.38 70 THR A C 1
ATOM 561 O O . THR A 1 70 ? 6.437 -1.825 -17.228 1.00 92.38 70 THR A O 1
ATOM 564 N N . LEU A 1 71 ? 7.932 -0.623 -18.394 1.00 91.38 71 LEU A N 1
ATOM 565 C CA . LEU A 1 71 ? 7.079 -0.448 -19.577 1.00 91.38 71 LEU A CA 1
ATOM 566 C C . LEU A 1 71 ? 7.423 -1.438 -20.698 1.00 91.38 71 LEU A C 1
ATOM 568 O O . LEU A 1 71 ? 6.657 -1.588 -21.643 1.00 91.38 71 LEU A O 1
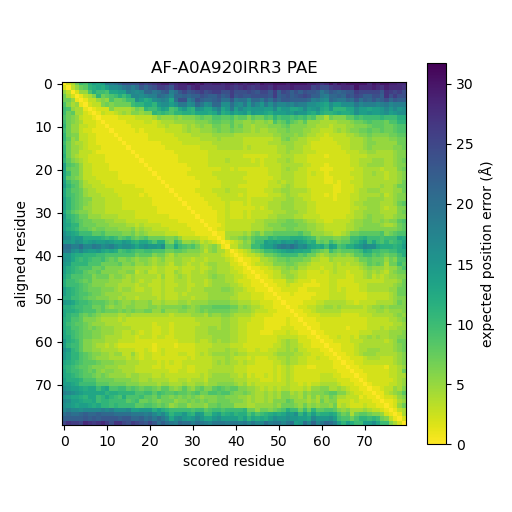ATOM 572 N N . ASP A 1 72 ? 8.567 -2.113 -20.588 1.00 91.81 72 ASP A N 1
ATOM 573 C CA . ASP A 1 72 ? 9.120 -3.030 -21.588 1.00 91.81 72 ASP A CA 1
ATOM 574 C C . ASP A 1 72 ? 8.890 -4.516 -21.253 1.00 91.81 72 ASP A C 1
ATOM 576 O O . ASP A 1 72 ? 9.302 -5.394 -22.007 1.00 91.81 72 ASP A O 1
ATOM 580 N N . GLY A 1 73 ? 8.239 -4.810 -20.122 1.00 87.12 73 GLY A N 1
ATOM 581 C CA . GLY A 1 73 ? 7.990 -6.174 -19.650 1.00 87.12 73 GLY A CA 1
ATOM 582 C C . GLY A 1 73 ? 9.173 -6.833 -18.931 1.00 87.12 73 GLY A C 1
ATOM 583 O O . GLY A 1 73 ? 9.070 -7.997 -18.543 1.00 87.12 73 GLY A O 1
ATOM 584 N N . SER A 1 74 ? 10.282 -6.119 -18.719 1.00 91.44 74 SER A N 1
ATOM 585 C CA . SER A 1 74 ? 11.405 -6.615 -17.917 1.00 91.44 74 SER A CA 1
ATOM 586 C C . SER A 1 74 ? 11.059 -6.676 -16.423 1.00 91.44 74 SER A C 1
ATOM 588 O O . SER A 1 74 ? 10.138 -6.010 -15.948 1.00 91.44 74 SER A O 1
ATOM 590 N N . LEU A 1 75 ? 11.790 -7.483 -15.646 1.00 87.00 75 LEU A N 1
ATOM 591 C CA . LEU A 1 75 ? 11.599 -7.526 -14.194 1.00 87.00 75 LEU A CA 1
ATOM 592 C C . LEU A 1 75 ? 12.062 -6.203 -13.551 1.00 87.00 75 LEU A C 1
ATOM 594 O O . LEU A 1 75 ? 13.213 -5.805 -13.764 1.00 87.00 75 LEU A O 1
ATOM 598 N N . PRO A 1 76 ? 11.222 -5.541 -12.729 1.00 87.06 76 PRO A N 1
ATOM 599 C CA . PRO A 1 76 ? 11.621 -4.325 -12.029 1.00 87.06 76 PRO A CA 1
ATOM 600 C C . PRO A 1 76 ? 12.809 -4.581 -11.094 1.00 87.06 76 PRO A C 1
ATOM 602 O O . PRO A 1 76 ? 12.835 -5.569 -10.361 1.00 87.06 76 PRO A O 1
ATOM 605 N N . ASN A 1 77 ? 13.789 -3.676 -11.092 1.00 84.62 77 ASN A N 1
ATOM 606 C CA . ASN A 1 77 ? 14.988 -3.769 -10.253 1.00 84.62 77 ASN A CA 1
ATOM 607 C C . ASN A 1 77 ? 15.123 -2.545 -9.329 1.00 84.62 77 ASN A C 1
ATOM 609 O O . ASN A 1 77 ? 14.302 -1.630 -9.356 1.00 84.62 77 ASN A O 1
ATOM 613 N N . SER A 1 78 ? 16.159 -2.497 -8.488 1.00 74.44 78 SER A N 1
ATOM 614 C CA . SER A 1 78 ? 16.365 -1.399 -7.529 1.00 74.44 78 SER A CA 1
ATOM 615 C C . SER A 1 78 ? 16.496 -0.005 -8.168 1.00 74.44 78 SER A C 1
ATOM 617 O O . SER A 1 78 ? 16.207 0.972 -7.482 1.00 74.44 78 SER A O 1
ATOM 619 N N . ARG A 1 79 ? 16.846 0.089 -9.458 1.00 63.19 79 ARG A N 1
ATOM 620 C CA . ARG A 1 79 ? 16.980 1.340 -10.228 1.00 63.19 79 ARG A CA 1
ATOM 621 C C . ARG A 1 79 ? 15.708 1.779 -10.957 1.00 63.19 79 ARG A C 1
ATOM 623 O O . ARG A 1 79 ? 15.657 2.930 -11.376 1.00 63.19 79 ARG A O 1
ATOM 630 N N . ALA A 1 80 ? 14.757 0.865 -11.144 1.00 52.97 80 ALA A N 1
ATOM 631 C CA . ALA A 1 80 ? 13.442 1.150 -11.717 1.00 52.97 80 ALA A CA 1
ATOM 632 C C . ALA A 1 80 ? 12.496 1.770 -10.682 1.00 52.97 80 ALA A C 1
ATOM 634 O O . ALA A 1 80 ? 12.594 1.387 -9.486 1.00 52.97 80 ALA A O 1
#

Sequence (80 aa):
MDSVQDKNEREITLDYEWNKFRNTIGQRVLPMIENIYGGLSYDLPKPGGIIKNDSLYANSAFPGLSIKYTLDGSLPNSRA

Foldseek 3Di:
DPDV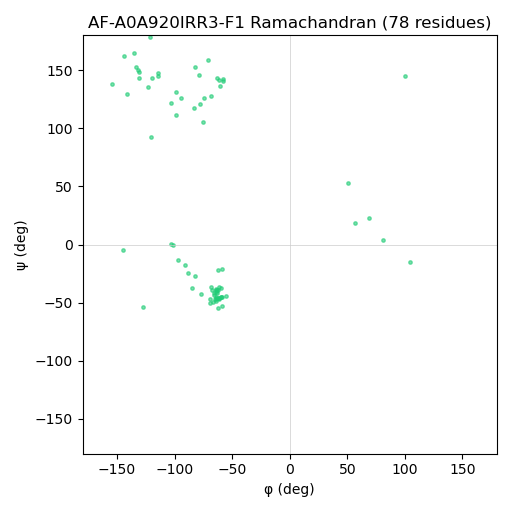VVVVVVVVVCVVVLVVVLQCCQAPVQVVCCVPVVDDDDDFDDWDWDDDPNDIDIGGSRPNHDDFDDPVPDDGDPVD